Protein AF-A0A3L6E5F3-F1 (afdb_monomer)

Mean predicted aligned error: 8.38 Å

Organism: Zea mays (NCBI:txid457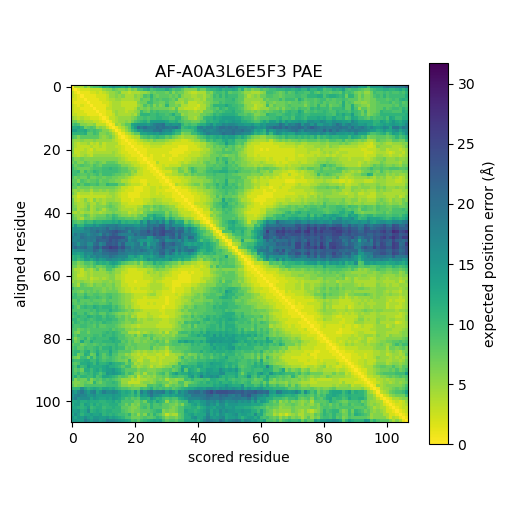7)

InterPro domains:
  IPR007275 YTH domain [PF04146] (2-98)
  IPR007275 YTH domain [PS50882] (1-107)
  IPR007275 YTH domain [cd21134] (2-96)
  IPR045168 YTH domain containing protein [PTHR12357] (2-97)

Solvent-accessible surface area (backbone atoms only — not comparable to full-atom values): 6719 Å² total; per-residue (Å²): 105,72,68,42,54,49,50,52,58,28,65,72,41,94,57,94,51,84,47,77,45,76,44,58,56,88,92,66,63,31,32,49,29,34,27,32,59,76,52,68,65,40,65,86,49,64,60,95,80,54,98,48,101,80,64,69,34,48,56,52,66,46,78,78,44,83,48,83,44,54,33,86,82,44,46,84,46,62,32,76,95,53,86,58,35,33,57,73,73,57,60,92,90,63,86,72,76,70,76,61,57,56,55,68,71,75,107

Secondary structure (DSSP, 8-state):
-HHHHHHHHHHSSSS---EEEEEE-TTSSEEEEEEEE-S--BSS---TTSSSTT---B--EEEEEEEEEEGGGTTT-EEGGGTTEEGGGPPTT----HHHHHHHHH-

Foldseek 3Di:
DVVLVVVVVCVPDPDNDWDKDWADDPPPQWTFFIKTFPFHWDQCDDDPPDPDPPDGTDTDIGTDDGDTGGCVLQQVQFDPVPVRGTPSPDDPPDDDDPDPPVVSVVD

Sequence (107 aa):
MKLDSAYHAAKEKEEHCPIFLFFSVNGSGQFCGVAEMIGPVDFDRSVDYWQQDKWSGQFPVKWHIIKDVPNNLLRHIILENNDNKPVTNSRDTQEVNHAFFLCDFCS

Structure (mmCIF, N/CA/C/O backbone):
data_AF-A0A3L6E5F3-F1
#
_entry.id   AF-A0A3L6E5F3-F1
#
loop_
_atom_site.group_PDB
_atom_site.id
_atom_site.type_symbol
_atom_site.label_atom_id
_atom_site.label_alt_id
_atom_site.label_comp_id
_atom_site.label_asym_id
_atom_site.label_entity_id
_atom_site.label_seq_id
_atom_site.pdbx_PDB_ins_code
_atom_site.Cartn_x
_atom_site.Cartn_y
_atom_site.Cartn_z
_atom_site.occupancy
_atom_site.B_iso_or_equiv
_atom_site.auth_seq_id
_atom_site.auth_comp_id
_atom_site.auth_asym_id
_atom_site.auth_atom_id
_atom_site.pdbx_PDB_model_num
ATOM 1 N N . MET A 1 1 ? 1.318 0.141 16.402 1.00 57.38 1 MET A N 1
ATOM 2 C CA . MET A 1 1 ? 0.329 1.225 16.605 1.00 57.38 1 MET A CA 1
ATOM 3 C C . MET A 1 1 ? 0.450 2.410 15.651 1.00 57.38 1 MET A C 1
ATOM 5 O O . MET A 1 1 ? -0.500 3.162 15.599 1.00 57.38 1 MET A O 1
ATOM 9 N N . LYS A 1 2 ? 1.538 2.611 14.884 1.00 74.81 2 LYS A N 1
ATOM 10 C CA . LYS A 1 2 ? 1.694 3.810 14.030 1.00 74.81 2 LYS A CA 1
ATOM 11 C C . LYS A 1 2 ? 0.486 4.081 13.114 1.00 74.81 2 LYS A C 1
ATOM 13 O O . LYS A 1 2 ? 0.028 5.213 13.027 1.00 74.81 2 LYS A O 1
ATOM 18 N N . LEU A 1 3 ? 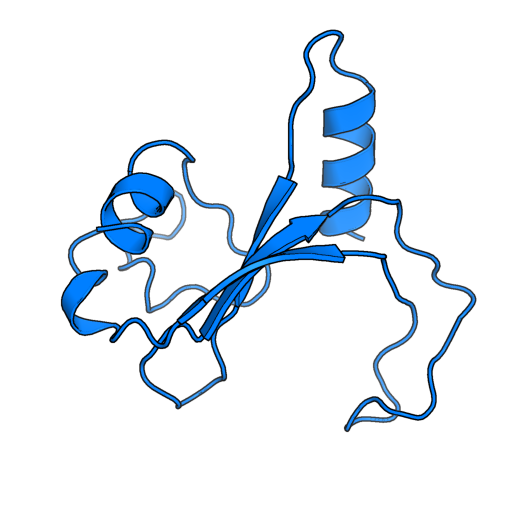-0.056 3.028 12.500 1.00 76.19 3 LEU A N 1
ATOM 19 C CA . LEU A 1 3 ? -1.233 3.122 11.641 1.00 76.19 3 LEU A CA 1
ATOM 20 C C . LEU A 1 3 ? -2.523 3.443 12.418 1.00 76.19 3 LEU A C 1
ATOM 22 O O . LEU A 1 3 ? -3.337 4.237 11.965 1.00 76.19 3 LEU A O 1
ATOM 26 N N . ASP A 1 4 ? -2.670 2.883 13.617 1.00 78.12 4 ASP A N 1
ATOM 27 C CA . ASP A 1 4 ? -3.792 3.177 14.509 1.00 78.12 4 ASP A CA 1
ATOM 28 C C . ASP A 1 4 ? -3.756 4.636 14.996 1.00 78.12 4 ASP A C 1
ATOM 30 O O . ASP A 1 4 ? -4.762 5.339 14.941 1.00 78.12 4 ASP A O 1
ATOM 34 N N . SER A 1 5 ? -2.574 5.138 15.368 1.00 80.31 5 SER A N 1
ATOM 35 C CA . SER A 1 5 ? -2.370 6.546 15.721 1.00 80.31 5 SER A CA 1
ATOM 36 C C . SER A 1 5 ? -2.656 7.478 14.540 1.00 80.31 5 SER A C 1
ATOM 38 O O . SER A 1 5 ? -3.288 8.514 14.726 1.00 80.31 5 SER A O 1
ATOM 40 N N . ALA A 1 6 ? -2.244 7.103 13.323 1.00 79.56 6 ALA A N 1
ATOM 41 C CA . ALA A 1 6 ? -2.558 7.860 12.113 1.00 79.56 6 ALA A CA 1
ATOM 42 C C . ALA A 1 6 ? -4.071 7.901 11.842 1.00 79.56 6 ALA A C 1
ATOM 44 O O . ALA A 1 6 ? -4.598 8.963 11.519 1.00 79.56 6 ALA A O 1
ATOM 45 N N . TYR A 1 7 ? -4.779 6.781 12.029 1.00 79.00 7 TYR A N 1
ATOM 46 C CA . TYR A 1 7 ? -6.234 6.702 11.868 1.00 79.00 7 TYR A CA 1
ATOM 47 C C . TYR A 1 7 ? -6.985 7.585 12.865 1.00 79.00 7 TYR A C 1
ATOM 49 O O . TYR A 1 7 ? -7.885 8.327 12.470 1.00 79.00 7 TYR A O 1
ATOM 57 N N . HIS A 1 8 ? -6.584 7.574 14.137 1.00 79.44 8 HIS A N 1
ATOM 58 C CA . HIS A 1 8 ? -7.176 8.453 15.147 1.00 79.44 8 HIS A CA 1
ATOM 59 C C . HIS A 1 8 ? -6.880 9.932 14.857 1.00 79.44 8 HIS A C 1
ATOM 61 O O . HIS A 1 8 ? -7.803 10.743 14.855 1.00 79.44 8 HIS A O 1
ATOM 67 N N . ALA A 1 9 ? -5.642 10.278 14.488 1.00 80.25 9 ALA A N 1
ATOM 68 C CA . ALA A 1 9 ? -5.283 11.648 14.111 1.00 80.25 9 ALA A CA 1
ATOM 69 C C . ALA A 1 9 ? -6.032 12.142 12.857 1.00 80.25 9 ALA A C 1
ATOM 71 O O . ALA A 1 9 ? -6.356 13.322 12.747 1.00 80.25 9 ALA A O 1
ATOM 72 N N . ALA A 1 10 ? -6.320 11.252 11.905 1.00 77.06 10 ALA A N 1
ATOM 73 C CA . ALA A 1 10 ? -7.129 11.561 10.730 1.00 77.06 10 ALA A CA 1
ATOM 74 C C . ALA A 1 10 ? -8.616 11.756 11.073 1.00 77.06 10 ALA A C 1
ATOM 76 O O . ALA A 1 10 ? -9.275 12.594 10.465 1.00 77.06 10 ALA A O 1
ATOM 77 N N . LYS A 1 11 ? -9.132 11.006 12.054 1.00 75.44 11 LYS A N 1
ATOM 78 C CA . LYS A 1 11 ? -10.505 11.117 12.574 1.00 75.44 11 LYS A CA 1
ATOM 79 C C . LYS A 1 11 ? -10.749 12.388 13.389 1.00 75.44 11 LYS A C 1
ATOM 81 O O . LYS A 1 11 ? -11.882 12.856 13.412 1.00 75.44 11 LYS A O 1
ATOM 86 N N . GLU A 1 12 ? -9.727 12.907 14.066 1.00 75.38 12 GLU A N 1
ATOM 87 C CA . GLU A 1 12 ? -9.810 14.140 14.866 1.00 75.38 12 GLU A CA 1
ATOM 88 C C . GLU A 1 12 ? -9.819 15.420 14.018 1.00 75.38 12 GLU A C 1
ATOM 90 O O . GLU A 1 12 ? -10.193 16.483 14.510 1.00 75.38 12 GLU A O 1
ATOM 95 N N . LYS A 1 13 ? -9.435 15.340 12.739 1.00 74.06 13 LYS A N 1
ATOM 96 C CA . LYS A 1 13 ? -9.543 16.469 11.811 1.00 74.06 13 LYS A CA 1
ATOM 97 C C . LYS A 1 13 ? -10.999 16.637 11.368 1.00 74.06 13 LYS A C 1
ATOM 99 O O . LYS A 1 13 ? -11.660 15.666 11.016 1.00 74.06 13 LYS A O 1
ATOM 104 N N . GLU A 1 14 ? -11.487 17.880 11.355 1.00 59.25 14 GLU A N 1
ATOM 105 C CA . GLU A 1 14 ? -12.843 18.211 10.875 1.00 59.25 14 GLU A CA 1
ATOM 106 C C . GLU A 1 14 ? -13.038 17.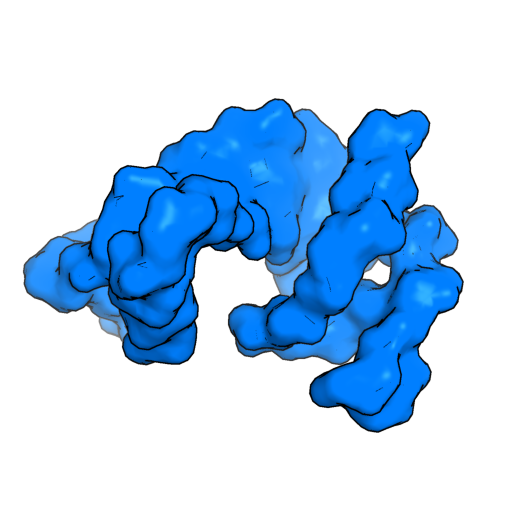862 9.387 1.00 59.25 14 GLU A C 1
ATOM 108 O O . GLU A 1 14 ? -14.153 17.577 8.949 1.00 59.25 14 GLU A O 1
ATOM 113 N N . GLU A 1 15 ? -11.949 17.832 8.614 1.00 70.50 15 GLU A N 1
ATOM 114 C CA . GLU A 1 15 ? -11.938 17.377 7.227 1.00 70.50 15 GLU A CA 1
ATOM 115 C C . GLU A 1 15 ? -11.691 15.869 7.128 1.00 70.50 15 GLU A C 1
ATOM 117 O O . GLU A 1 15 ? -10.792 15.313 7.763 1.00 70.50 15 GLU A O 1
ATOM 122 N N . HIS A 1 16 ? -12.462 15.206 6.263 1.00 70.94 16 HIS A N 1
ATOM 123 C CA . HIS A 1 16 ? -12.276 13.796 5.944 1.00 70.94 16 HIS A CA 1
ATOM 124 C C . HIS A 1 16 ? -10.871 13.559 5.366 1.00 70.94 16 HIS A C 1
ATOM 126 O O . HIS A 1 16 ? -10.585 13.918 4.226 1.00 70.94 16 HIS A O 1
ATOM 132 N N . CYS A 1 17 ? -10.001 12.949 6.171 1.00 77.44 17 CYS A N 1
ATOM 133 C CA . CYS A 1 17 ? -8.608 12.673 5.837 1.00 77.44 17 CYS A CA 1
ATOM 134 C C . CYS A 1 17 ? -8.426 11.162 5.571 1.00 77.44 17 CYS A C 1
ATOM 136 O O . CYS A 1 17 ? -8.111 10.418 6.502 1.00 77.44 17 CYS A O 1
ATOM 138 N N . PRO A 1 18 ? -8.653 10.664 4.339 1.00 82.38 18 PRO A N 1
ATOM 139 C CA . PRO A 1 18 ? -8.551 9.236 4.043 1.00 82.38 18 PRO A CA 1
ATOM 140 C C . PRO A 1 18 ? -7.099 8.749 4.128 1.00 82.38 18 PRO A C 1
ATOM 142 O O . PRO A 1 18 ? -6.172 9.424 3.675 1.00 82.38 18 PRO A O 1
ATOM 145 N N . ILE A 1 19 ? -6.901 7.548 4.676 1.00 85.12 19 ILE A N 1
ATOM 146 C CA . ILE A 1 19 ? -5.586 6.904 4.772 1.00 85.12 19 ILE A CA 1
ATOM 147 C C . ILE A 1 19 ? -5.475 5.856 3.676 1.00 85.12 19 ILE A C 1
ATOM 149 O O . ILE A 1 19 ? -6.158 4.833 3.718 1.00 85.12 19 ILE A O 1
ATOM 153 N N . PHE A 1 20 ? -4.577 6.098 2.724 1.00 88.44 20 PHE A N 1
ATOM 154 C CA . PHE A 1 20 ? -4.260 5.149 1.664 1.00 88.44 20 PHE A CA 1
ATOM 155 C C . PHE A 1 20 ? -3.020 4.326 2.010 1.00 88.44 20 PHE A C 1
ATOM 157 O O . PHE A 1 20 ? -2.027 4.832 2.529 1.00 88.44 20 PHE A O 1
ATOM 164 N N . LEU A 1 21 ? -3.091 3.043 1.685 1.00 88.81 21 LEU A N 1
ATOM 165 C CA . LEU A 1 21 ? -2.069 2.033 1.889 1.00 88.81 21 LEU A CA 1
ATOM 166 C C . LEU A 1 21 ? -1.676 1.469 0.534 1.00 88.81 21 LEU A C 1
ATOM 168 O O . LEU A 1 21 ? -2.517 0.938 -0.191 1.00 88.81 21 LEU A O 1
ATOM 172 N N . PHE A 1 22 ? -0.392 1.562 0.212 1.00 88.69 22 PHE A N 1
ATOM 173 C CA . PHE A 1 22 ? 0.167 1.024 -1.019 1.00 88.69 22 PHE A CA 1
ATOM 174 C C . PHE A 1 22 ? 0.876 -0.284 -0.710 1.00 88.69 22 PHE A C 1
ATOM 176 O O . PHE A 1 22 ? 1.823 -0.318 0.077 1.00 88.69 22 PHE A O 1
ATOM 183 N N . PHE A 1 23 ? 0.403 -1.366 -1.317 1.00 88.94 23 PHE A N 1
ATOM 184 C CA . PHE A 1 23 ? 0.902 -2.703 -1.037 1.00 88.94 23 PHE A CA 1
ATOM 185 C C . PHE A 1 23 ? 1.997 -3.077 -2.033 1.00 88.94 23 PHE A C 1
ATOM 187 O O . PHE A 1 23 ? 1.841 -2.928 -3.245 1.00 88.94 23 PHE A O 1
ATOM 194 N N . SER A 1 24 ? 3.106 -3.596 -1.514 1.00 87.50 24 SER A N 1
ATOM 195 C CA . SER A 1 24 ? 4.178 -4.210 -2.294 1.00 87.50 24 SER A CA 1
ATOM 196 C C . SER A 1 24 ? 4.659 -5.459 -1.568 1.00 87.50 24 SER A C 1
ATOM 198 O O . SER A 1 24 ? 4.812 -5.463 -0.346 1.00 87.50 24 SER A O 1
ATOM 200 N N . VAL A 1 25 ? 4.879 -6.538 -2.319 1.00 85.81 25 VAL A N 1
ATOM 201 C CA . VAL A 1 25 ? 5.431 -7.780 -1.770 1.00 85.81 25 VAL A CA 1
ATOM 202 C C . VAL A 1 25 ? 6.952 -7.689 -1.799 1.00 85.81 25 VAL A C 1
ATOM 204 O O . VAL A 1 25 ? 7.544 -7.396 -2.841 1.00 85.81 25 VAL A O 1
ATOM 207 N N . ASN A 1 26 ? 7.600 -7.970 -0.669 1.00 80.81 26 ASN A N 1
ATOM 208 C CA . ASN A 1 26 ? 9.057 -7.940 -0.560 1.00 80.81 26 ASN A CA 1
ATOM 209 C C . ASN A 1 26 ? 9.722 -8.800 -1.645 1.00 80.81 26 ASN A C 1
ATOM 211 O O . ASN A 1 26 ? 9.408 -9.977 -1.799 1.00 80.81 26 ASN A O 1
ATOM 215 N N . GLY A 1 27 ? 10.650 -8.203 -2.395 1.00 82.00 27 GLY A N 1
ATOM 216 C CA . GLY A 1 27 ? 11.373 -8.880 -3.477 1.00 82.00 27 GLY A CA 1
ATOM 217 C C . GLY A 1 27 ? 10.597 -9.043 -4.790 1.00 82.00 27 GLY A C 1
ATOM 218 O O . GLY A 1 27 ? 11.181 -9.525 -5.754 1.00 82.00 27 GLY A O 1
ATOM 219 N N . SER A 1 28 ? 9.333 -8.611 -4.872 1.00 85.19 28 SER A N 1
ATOM 220 C CA . SER A 1 28 ? 8.548 -8.682 -6.119 1.00 85.19 28 SER A CA 1
ATOM 221 C C . SER A 1 28 ? 8.990 -7.674 -7.182 1.00 85.19 28 SER A C 1
ATOM 223 O O . SER A 1 28 ? 8.776 -7.894 -8.368 1.00 85.19 28 SER A O 1
ATOM 225 N N . GLY A 1 29 ? 9.599 -6.556 -6.771 1.00 87.50 29 GLY A N 1
ATOM 226 C CA . GLY A 1 29 ? 9.972 -5.474 -7.684 1.00 87.50 29 GLY A CA 1
ATOM 227 C C . GLY A 1 29 ? 8.782 -4.678 -8.235 1.00 87.50 29 GLY A C 1
ATOM 228 O O . GLY A 1 29 ? 8.960 -3.922 -9.192 1.00 8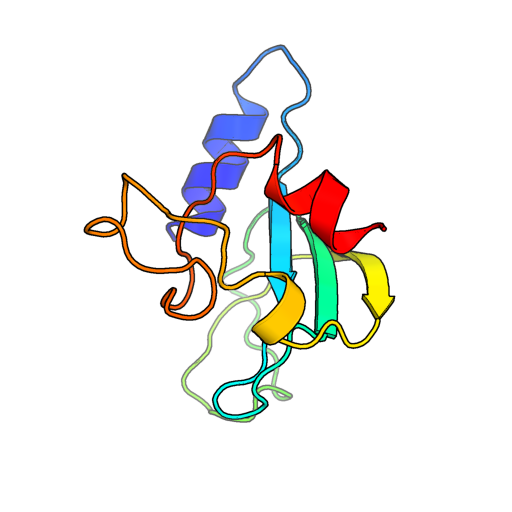7.50 29 GLY A O 1
ATOM 229 N N . GLN A 1 30 ? 7.593 -4.826 -7.645 1.00 88.19 30 GLN A N 1
ATOM 230 C CA . GLN A 1 30 ? 6.377 -4.124 -8.047 1.00 88.19 30 GLN A CA 1
ATOM 231 C C . GLN A 1 30 ? 5.472 -3.823 -6.847 1.00 88.19 30 GLN A C 1
ATOM 233 O O . GLN A 1 30 ? 5.579 -4.429 -5.777 1.00 88.19 30 GLN A O 1
ATOM 238 N N . PHE A 1 31 ? 4.547 -2.893 -7.033 1.00 89.94 31 PHE A N 1
ATOM 239 C CA . PHE A 1 31 ? 3.399 -2.706 -6.153 1.00 89.94 31 PHE A CA 1
ATOM 240 C C . PHE A 1 31 ? 2.211 -3.505 -6.692 1.00 89.94 31 PHE A C 1
ATOM 242 O O . PHE A 1 31 ? 2.067 -3.627 -7.904 1.00 89.94 31 PHE A O 1
ATOM 249 N N . CYS A 1 32 ? 1.364 -4.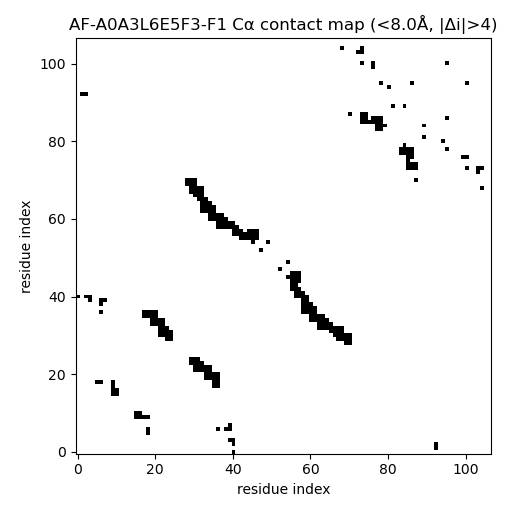036 -5.813 1.00 91.19 32 CYS A N 1
ATOM 250 C CA . CYS A 1 32 ? 0.214 -4.868 -6.191 1.00 91.19 32 CYS A CA 1
ATOM 251 C C . CYS A 1 32 ? -1.141 -4.152 -6.071 1.00 91.19 32 CYS A C 1
ATOM 253 O O . CYS A 1 32 ? -2.154 -4.647 -6.572 1.00 91.19 32 CYS A O 1
ATOM 255 N N . GLY A 1 33 ? -1.191 -2.985 -5.425 1.00 90.31 33 GLY A N 1
ATOM 256 C CA . GLY A 1 33 ? -2.420 -2.203 -5.357 1.00 90.31 33 GLY A CA 1
ATOM 257 C C . GLY A 1 33 ? -2.427 -1.120 -4.290 1.00 90.31 33 GLY A C 1
ATOM 258 O O . GLY A 1 33 ? -1.469 -0.951 -3.531 1.00 90.31 33 GLY A O 1
ATOM 259 N N . VAL A 1 34 ? -3.557 -0.416 -4.229 1.00 90.44 34 VAL A N 1
ATOM 260 C CA . VAL A 1 34 ? -3.867 0.568 -3.189 1.00 90.44 34 VAL A CA 1
ATOM 261 C C . VAL A 1 34 ? -5.187 0.220 -2.508 1.00 90.44 34 VAL A C 1
ATOM 263 O O . VAL A 1 34 ? -6.188 -0.103 -3.161 1.00 90.44 34 VAL A O 1
ATOM 266 N N . ALA A 1 35 ? -5.193 0.311 -1.183 1.00 91.12 35 ALA A N 1
ATOM 267 C CA . ALA A 1 35 ? -6.392 0.197 -0.368 1.00 91.12 35 ALA A CA 1
ATOM 268 C C . ALA A 1 35 ? -6.502 1.379 0.594 1.00 91.12 35 ALA A C 1
ATOM 270 O O . ALA A 1 35 ? -5.513 2.012 0.940 1.00 91.12 35 ALA A O 1
ATOM 271 N N . GLU A 1 36 ? -7.711 1.673 1.038 1.00 89.62 36 GLU A N 1
ATOM 272 C CA . GLU A 1 36 ? -7.994 2.674 2.059 1.00 89.62 36 GLU A CA 1
ATOM 273 C C . GLU A 1 36 ? -8.271 1.981 3.390 1.00 89.62 36 GLU A C 1
ATOM 275 O O . GLU A 1 36 ? -9.005 0.991 3.431 1.00 89.62 36 GLU A O 1
ATOM 280 N N . MET A 1 37 ? -7.708 2.495 4.480 1.00 88.88 37 MET A N 1
ATOM 281 C CA . MET A 1 37 ? -8.055 2.051 5.828 1.00 88.88 37 MET A CA 1
ATOM 282 C C . MET A 1 37 ? -9.404 2.651 6.235 1.00 88.88 37 MET A C 1
ATOM 284 O O . MET A 1 37 ? -9.539 3.866 6.349 1.00 88.88 37 MET A O 1
ATOM 288 N N . ILE A 1 38 ? -10.396 1.791 6.480 1.00 88.00 38 ILE A N 1
ATOM 289 C CA . ILE A 1 38 ? -11.791 2.199 6.740 1.00 88.00 38 ILE A CA 1
ATOM 290 C C . ILE A 1 38 ? -12.228 1.993 8.199 1.00 88.00 38 ILE A C 1
ATOM 292 O O . ILE A 1 38 ? -13.402 2.156 8.528 1.00 88.00 38 ILE A O 1
ATOM 296 N N . GLY A 1 39 ? -11.308 1.614 9.085 1.00 84.88 39 GLY A N 1
ATOM 297 C CA . GLY A 1 39 ? -11.596 1.359 10.494 1.00 84.88 39 GLY A CA 1
ATOM 298 C C . GLY A 1 39 ? -10.328 1.252 11.342 1.00 84.88 39 GLY A C 1
ATOM 299 O O . GLY A 1 39 ? -9.247 1.098 10.777 1.00 84.88 39 GLY A O 1
ATOM 300 N N . PRO A 1 40 ? -10.460 1.338 12.679 1.00 83.75 40 PRO A N 1
ATOM 301 C CA . PRO A 1 40 ? -9.335 1.274 13.613 1.00 83.75 40 PRO A CA 1
ATOM 302 C C . PRO A 1 40 ? -8.693 -0.119 13.649 1.00 83.75 40 PRO A C 1
ATOM 304 O O . PRO A 1 40 ? -9.258 -1.091 13.132 1.00 83.75 40 PRO A O 1
ATOM 307 N N . VAL A 1 41 ? -7.519 -0.219 14.278 1.00 81.25 41 VAL A N 1
ATOM 308 C CA . VAL A 1 41 ? -6.856 -1.511 14.486 1.00 81.25 41 VAL A CA 1
ATOM 309 C C . VAL A 1 41 ? -7.487 -2.228 15.675 1.00 81.25 41 VAL A C 1
ATOM 311 O O . VAL A 1 41 ? -7.485 -1.733 16.797 1.00 81.25 41 VAL A O 1
ATOM 314 N N . ASP A 1 42 ? -8.008 -3.421 15.423 1.00 79.94 42 ASP A N 1
ATOM 315 C CA . ASP A 1 42 ? -8.469 -4.351 16.444 1.00 79.94 42 ASP A CA 1
ATOM 316 C C . ASP A 1 42 ? -7.299 -5.260 16.825 1.00 79.94 42 ASP A C 1
ATOM 318 O O . ASP A 1 42 ? -6.911 -6.126 16.042 1.00 79.94 42 ASP A O 1
ATOM 322 N N . PHE A 1 43 ? -6.705 -5.031 17.998 1.00 71.88 43 PHE A N 1
ATOM 323 C CA . PHE A 1 43 ? -5.550 -5.787 18.494 1.00 71.88 43 PHE A CA 1
ATOM 324 C C . PHE A 1 43 ? -5.928 -7.118 19.163 1.00 71.88 43 PHE A C 1
ATOM 326 O O . PHE A 1 43 ? -5.057 -7.976 19.311 1.00 71.88 43 PHE A O 1
ATOM 333 N N . ASP A 1 44 ? -7.200 -7.305 19.531 1.00 66.62 44 ASP A N 1
ATOM 334 C CA . ASP A 1 44 ? -7.690 -8.494 20.244 1.00 66.62 44 ASP A CA 1
ATOM 335 C C . ASP A 1 44 ? -8.046 -9.645 19.291 1.00 66.62 44 ASP A C 1
ATOM 337 O O . ASP A 1 44 ? -8.161 -10.802 19.700 1.00 66.62 44 ASP A O 1
ATOM 341 N N . ARG A 1 45 ? -8.178 -9.361 17.991 1.00 62.94 45 ARG A N 1
ATOM 342 C CA . ARG A 1 45 ? -8.361 -10.374 16.944 1.00 62.94 45 ARG A CA 1
ATOM 343 C C . ARG A 1 45 ? -7.022 -10.789 16.330 1.00 62.94 45 ARG A C 1
ATOM 345 O O . ARG A 1 45 ? -6.552 -10.192 15.362 1.00 62.94 45 ARG A O 1
ATOM 352 N N . SER A 1 46 ? -6.426 -11.864 16.849 1.00 55.41 46 SER A N 1
ATOM 353 C CA . SER A 1 46 ? -5.447 -12.659 16.095 1.00 55.41 46 SER A CA 1
ATOM 354 C C . SER A 1 46 ? -6.190 -13.481 15.042 1.00 55.41 46 SER A C 1
ATOM 356 O O . SER A 1 46 ? -7.112 -14.221 15.378 1.00 55.41 46 SER A O 1
ATOM 358 N N . VAL A 1 47 ? -5.832 -13.341 13.768 1.00 56.31 47 VAL A N 1
ATOM 359 C CA . VAL A 1 47 ? -6.382 -14.196 12.706 1.00 56.31 47 VAL A CA 1
ATOM 360 C C . VAL A 1 47 ? -5.376 -15.298 12.379 1.00 56.31 47 VAL A C 1
ATOM 362 O O . VAL A 1 47 ? -4.220 -15.015 12.077 1.00 56.31 47 VAL A O 1
ATOM 365 N N . ASP A 1 48 ? -5.830 -16.552 12.397 1.00 53.84 48 ASP A N 1
ATOM 366 C CA . ASP A 1 48 ? -5.005 -17.758 12.182 1.00 53.84 48 ASP A CA 1
ATOM 367 C C . ASP A 1 48 ? -4.496 -17.925 10.728 1.00 53.84 48 ASP A C 1
ATOM 369 O O . ASP A 1 48 ? -3.899 -18.939 10.378 1.00 53.84 48 ASP A O 1
ATOM 373 N N . TYR A 1 49 ? -4.749 -16.946 9.850 1.00 54.25 49 TYR A N 1
ATOM 374 C CA . TYR A 1 49 ? -4.375 -16.974 8.428 1.00 54.25 49 TYR A CA 1
ATOM 375 C C . TYR A 1 49 ? -3.066 -16.235 8.113 1.00 54.25 49 TYR A C 1
ATOM 377 O O . TYR A 1 49 ? -2.615 -16.251 6.963 1.00 54.25 49 TYR A O 1
ATOM 385 N N . TRP A 1 50 ? -2.452 -15.555 9.086 1.00 57.81 50 TRP A N 1
ATOM 386 C CA . TRP A 1 50 ? -1.159 -14.907 8.864 1.00 57.81 50 TRP A CA 1
ATOM 387 C C . TRP A 1 50 ? -0.064 -15.963 8.669 1.00 57.81 50 TRP A C 1
ATOM 389 O O . TRP A 1 50 ? 0.043 -16.908 9.439 1.00 57.81 50 TRP A O 1
ATOM 399 N N . GLN A 1 51 ? 0.811 -15.781 7.672 1.00 53.72 51 GLN A N 1
ATOM 400 C CA . GLN A 1 51 ? 1.933 -16.704 7.411 1.00 53.72 51 GLN A CA 1
ATOM 401 C C . GLN A 1 51 ? 2.949 -16.815 8.568 1.00 53.72 51 GLN A C 1
ATOM 403 O O . GLN A 1 51 ? 3.849 -17.651 8.523 1.00 53.72 51 GLN A O 1
ATOM 408 N N . GLN A 1 52 ? 2.848 -15.957 9.583 1.00 53.81 52 GLN A N 1
ATOM 409 C CA . GLN A 1 52 ? 3.692 -15.980 10.770 1.00 53.81 52 GLN A CA 1
ATOM 410 C C . GLN A 1 52 ? 2.824 -15.798 12.015 1.00 53.81 52 GLN A C 1
ATOM 412 O O . GLN A 1 52 ? 2.139 -14.785 12.136 1.00 53.81 52 GLN A O 1
ATOM 417 N N . ASP A 1 53 ? 2.979 -16.688 12.997 1.00 56.88 53 ASP A N 1
ATOM 418 C CA . ASP A 1 53 ? 2.325 -16.653 14.322 1.00 56.88 53 ASP A CA 1
ATOM 419 C C . ASP A 1 53 ? 2.688 -15.423 15.192 1.00 56.88 53 ASP A C 1
ATOM 421 O O . ASP A 1 53 ? 2.442 -15.392 16.395 1.00 56.88 53 ASP A O 1
ATOM 425 N N . LYS A 1 54 ? 3.339 -14.404 14.616 1.00 58.81 54 LYS A N 1
ATOM 426 C CA . LYS A 1 54 ? 3.826 -13.201 15.310 1.00 58.81 54 LYS A CA 1
ATOM 427 C C . LYS A 1 54 ? 2.991 -11.947 15.047 1.00 58.81 54 LYS A C 1
ATOM 429 O O . LYS A 1 54 ? 3.264 -10.922 15.669 1.00 58.81 54 LYS A O 1
ATOM 434 N N . TRP A 1 55 ? 2.022 -11.995 14.135 1.00 60.81 55 TRP A N 1
ATOM 435 C CA . TRP A 1 55 ? 1.212 -10.829 13.775 1.00 60.81 55 TRP A CA 1
ATOM 436 C C . TRP A 1 55 ? -0.121 -10.882 14.522 1.00 60.81 55 TRP A C 1
ATOM 438 O O . TRP A 1 55 ? -0.975 -11.715 14.227 1.00 60.81 55 TRP A O 1
ATOM 448 N N . SER A 1 56 ? -0.289 -10.003 15.511 1.00 64.19 56 SER A N 1
ATOM 449 C CA . SER A 1 56 ? -1.555 -9.806 16.215 1.00 64.19 56 SER A CA 1
ATOM 450 C C . SER A 1 56 ? -2.271 -8.556 15.709 1.00 64.19 56 SER A C 1
ATOM 452 O O . SER A 1 56 ? -1.661 -7.515 15.452 1.00 64.19 56 SER A O 1
ATOM 454 N N . GLY A 1 57 ? -3.588 -8.680 15.588 1.00 72.81 57 GLY A N 1
ATOM 455 C CA . GLY A 1 57 ? -4.490 -7.615 15.196 1.00 72.81 57 GLY A CA 1
ATOM 456 C C . GLY A 1 57 ? -4.817 -7.552 13.705 1.00 72.81 57 GLY A C 1
ATOM 457 O O . GLY A 1 57 ? -4.134 -8.118 12.849 1.00 72.81 57 GLY A O 1
ATOM 458 N N . GLN A 1 58 ? -5.907 -6.854 13.400 1.00 81.69 58 GLN A N 1
ATOM 459 C CA . GLN A 1 58 ? -6.394 -6.609 12.045 1.00 81.69 58 GLN A CA 1
ATOM 460 C C . GLN A 1 58 ? -7.083 -5.249 11.958 1.00 81.69 58 GLN A C 1
ATOM 462 O O . GLN A 1 58 ? -7.568 -4.714 12.951 1.00 81.69 58 GLN A O 1
ATOM 467 N N . PHE A 1 59 ? -7.177 -4.700 10.755 1.00 86.50 59 PHE A N 1
ATOM 468 C CA . PHE A 1 59 ? -7.974 -3.511 10.478 1.00 86.50 59 PHE A CA 1
ATOM 469 C C . PHE A 1 59 ? -8.672 -3.679 9.128 1.00 86.50 59 PHE A C 1
ATOM 471 O O . PHE A 1 59 ? -8.109 -4.293 8.215 1.00 86.50 59 PHE A O 1
ATOM 478 N N .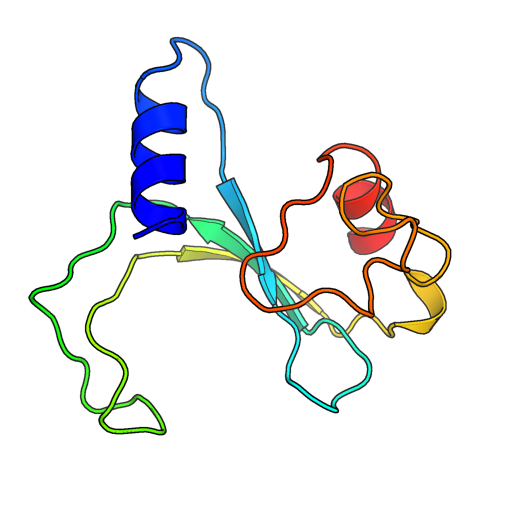 PRO A 1 60 ? -9.906 -3.174 8.979 1.00 87.81 60 PRO A N 1
ATOM 479 C CA . PRO A 1 60 ? -10.625 -3.288 7.726 1.00 87.81 60 PRO A CA 1
ATOM 480 C C . PRO A 1 60 ? -10.041 -2.323 6.686 1.00 87.81 60 PRO A C 1
ATOM 482 O O . PRO A 1 60 ? -9.781 -1.149 6.967 1.00 87.81 60 PRO A O 1
ATOM 485 N N . VAL A 1 61 ? -9.883 -2.824 5.461 1.00 91.19 61 VAL A N 1
ATOM 486 C CA . VAL A 1 61 ? -9.446 -2.039 4.303 1.00 91.19 61 VAL A CA 1
ATOM 487 C C . VAL A 1 61 ? -10.439 -2.157 3.154 1.00 91.19 61 VAL A C 1
ATOM 489 O O . VAL A 1 61 ? -11.079 -3.194 2.973 1.00 91.19 61 VAL A O 1
ATOM 492 N N . LYS A 1 62 ? -10.539 -1.104 2.344 1.00 90.94 62 LYS A N 1
ATOM 493 C CA . LYS A 1 62 ? -11.268 -1.095 1.076 1.00 90.94 62 LYS A CA 1
ATOM 494 C C . LYS A 1 62 ? -10.276 -0.970 -0.071 1.00 90.94 62 LYS A C 1
ATOM 496 O O . LYS A 1 62 ? -9.633 0.063 -0.222 1.00 90.94 62 LYS A O 1
ATOM 501 N N . TRP A 1 63 ? -10.157 -2.012 -0.887 1.00 90.69 63 TRP A N 1
ATOM 502 C CA . TRP A 1 63 ? -9.338 -1.958 -2.096 1.00 90.69 63 TRP A CA 1
ATOM 503 C C . TRP A 1 63 ? -9.938 -0.978 -3.103 1.00 90.69 63 TRP A C 1
ATOM 505 O O . TRP A 1 63 ? -11.132 -1.040 -3.399 1.00 90.69 63 TRP A O 1
ATOM 515 N N . HIS A 1 64 ? -9.097 -0.090 -3.629 1.00 87.00 64 HIS A N 1
ATOM 516 C CA . HIS A 1 64 ? -9.463 0.835 -4.704 1.00 87.00 64 HIS A CA 1
ATOM 517 C C . HIS A 1 64 ? -8.893 0.372 -6.041 1.00 87.00 64 HIS A C 1
ATOM 519 O O . HIS A 1 64 ? -9.586 0.427 -7.053 1.00 87.00 64 HIS A O 1
ATOM 525 N N . ILE A 1 65 ? -7.651 -0.125 -6.045 1.00 88.12 65 ILE A N 1
ATOM 526 C CA . ILE A 1 65 ? -6.973 -0.618 -7.249 1.00 88.12 65 ILE A CA 1
ATOM 527 C C . ILE A 1 65 ? -6.216 -1.891 -6.901 1.00 88.12 65 ILE A C 1
ATOM 529 O O . ILE A 1 65 ? -5.472 -1.928 -5.922 1.00 88.12 65 ILE A O 1
ATOM 533 N N . ILE A 1 66 ? -6.378 -2.906 -7.745 1.00 89.75 66 ILE A N 1
ATOM 534 C CA . ILE A 1 66 ? -5.609 -4.150 -7.711 1.00 89.75 66 ILE A CA 1
ATOM 535 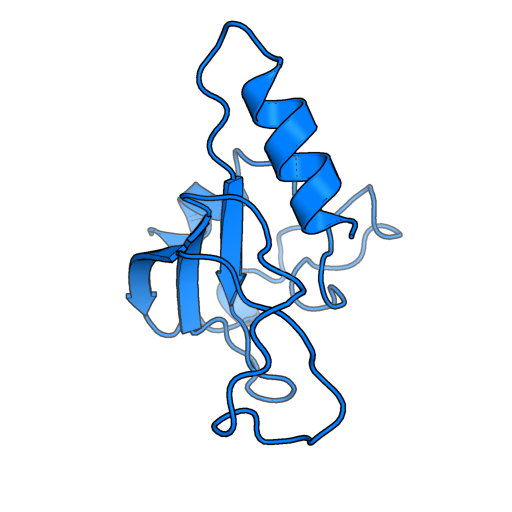C C . ILE A 1 66 ? -4.950 -4.268 -9.084 1.00 89.75 66 ILE A C 1
ATOM 537 O O . ILE A 1 66 ? -5.603 -4.620 -10.067 1.00 89.75 66 ILE A O 1
ATOM 541 N N . LYS A 1 67 ? -3.683 -3.860 -9.165 1.00 87.00 67 LYS A N 1
ATOM 542 C CA . LYS A 1 67 ? -2.899 -3.784 -10.404 1.00 87.00 67 LYS A CA 1
ATOM 543 C C . LYS A 1 67 ? -1.430 -3.932 -10.046 1.00 87.00 67 LYS A C 1
ATOM 545 O O . LYS A 1 67 ? -0.951 -3.273 -9.124 1.00 87.00 67 LYS A O 1
ATOM 550 N N . ASP A 1 68 ? -0.724 -4.739 -10.825 1.00 87.62 68 ASP A N 1
ATOM 551 C CA . ASP A 1 68 ? 0.726 -4.819 -10.745 1.00 87.62 68 ASP A CA 1
ATOM 552 C C . ASP A 1 68 ? 1.349 -3.583 -11.406 1.00 87.62 68 ASP A C 1
ATOM 554 O O . ASP A 1 68 ? 1.204 -3.359 -12.611 1.00 87.62 68 ASP A O 1
ATOM 558 N N . VAL A 1 69 ? 2.030 -2.765 -10.604 1.00 87.00 69 VAL A N 1
ATOM 559 C CA . VAL A 1 69 ? 2.743 -1.560 -11.043 1.00 87.00 69 VAL A CA 1
ATOM 560 C C . VAL A 1 69 ? 4.242 -1.769 -10.814 1.00 87.00 69 VAL A C 1
ATOM 562 O O . VAL A 1 69 ? 4.701 -1.743 -9.668 1.00 87.00 69 VAL A O 1
ATOM 565 N N . PRO A 1 70 ? 5.029 -1.996 -11.880 1.00 88.81 70 PRO A N 1
ATOM 566 C CA . PRO A 1 70 ? 6.469 -2.199 -11.778 1.00 88.81 70 PRO A CA 1
ATOM 567 C C . PRO A 1 70 ? 7.208 -1.018 -11.131 1.00 88.81 70 PRO A C 1
ATOM 569 O O . PRO A 1 70 ? 6.950 0.147 -11.435 1.00 88.81 70 PRO A O 1
ATOM 572 N N . ASN A 1 71 ? 8.209 -1.307 -10.293 1.00 87.56 71 ASN A N 1
ATOM 573 C CA . ASN A 1 71 ? 8.977 -0.281 -9.574 1.00 87.56 71 ASN A CA 1
ATOM 574 C C . ASN A 1 71 ? 9.724 0.690 -10.500 1.00 87.56 71 ASN A C 1
ATOM 576 O O . ASN A 1 71 ? 10.002 1.824 -10.115 1.00 87.56 71 ASN A O 1
ATOM 580 N N . ASN A 1 72 ? 10.063 0.278 -11.723 1.00 86.62 72 ASN A N 1
ATOM 581 C CA . ASN A 1 72 ? 10.725 1.159 -12.687 1.00 86.62 72 ASN A CA 1
ATOM 582 C C . ASN A 1 72 ? 9.864 2.372 -13.086 1.00 86.62 72 ASN A C 1
ATOM 584 O O . ASN A 1 72 ? 10.442 3.378 -13.486 1.00 86.62 72 ASN A O 1
ATOM 588 N N . LEU A 1 73 ? 8.537 2.288 -12.940 1.00 84.75 73 LEU A N 1
ATOM 589 C CA . LEU A 1 73 ? 7.604 3.384 -13.194 1.00 84.75 73 LEU A CA 1
ATOM 590 C C . LEU A 1 73 ? 7.506 4.359 -12.025 1.00 84.75 73 LEU A C 1
ATOM 592 O O . LEU A 1 73 ? 7.014 5.453 -12.222 1.00 84.75 73 LEU A O 1
ATOM 596 N N . LEU A 1 74 ? 7.944 3.966 -10.825 1.00 84.38 74 LEU A N 1
ATOM 597 C CA . LEU A 1 74 ? 7.775 4.748 -9.593 1.00 84.38 74 LEU A CA 1
ATOM 598 C C . LEU A 1 74 ? 9.113 5.166 -8.965 1.00 84.38 74 LEU A C 1
ATOM 600 O O . LEU A 1 74 ? 9.152 6.022 -8.087 1.00 84.38 74 LEU A O 1
ATOM 604 N N . ARG A 1 75 ? 10.239 4.595 -9.412 1.00 85.38 75 ARG A N 1
ATOM 605 C CA . ARG A 1 75 ? 11.592 4.874 -8.889 1.00 85.38 75 ARG A CA 1
ATOM 606 C C . ARG A 1 75 ? 12.034 6.335 -9.011 1.00 85.38 75 ARG A C 1
ATOM 608 O O . ARG A 1 75 ? 13.021 6.704 -8.380 1.00 85.38 75 ARG A O 1
ATOM 615 N N . HIS A 1 76 ? 11.393 7.134 -9.867 1.00 84.50 76 HIS A N 1
ATOM 616 C CA . HIS A 1 76 ? 11.689 8.565 -10.018 1.00 84.50 76 HIS A CA 1
ATOM 617 C C . HIS A 1 76 ? 11.094 9.402 -8.884 1.00 84.50 76 HIS A C 1
ATOM 619 O O . HIS A 1 76 ? 11.516 10.539 -8.695 1.00 84.50 76 HIS A O 1
ATOM 625 N N . ILE A 1 77 ? 10.148 8.849 -8.124 1.00 84.56 77 ILE A N 1
ATOM 626 C CA . ILE A 1 77 ? 9.522 9.519 -6.989 1.00 84.56 77 ILE A CA 1
ATOM 627 C C . ILE A 1 77 ? 10.468 9.408 -5.795 1.00 84.56 77 ILE A C 1
ATOM 629 O O . ILE A 1 77 ? 10.688 8.325 -5.241 1.00 84.56 77 ILE A O 1
ATOM 633 N N . ILE A 1 78 ? 11.047 10.545 -5.417 1.00 85.31 78 ILE A N 1
ATOM 634 C CA . ILE A 1 78 ? 12.014 10.662 -4.329 1.00 85.31 78 ILE A CA 1
ATOM 635 C C . ILE A 1 78 ? 11.310 11.111 -3.050 1.00 85.31 78 ILE A C 1
ATOM 637 O O . ILE A 1 78 ? 10.524 12.057 -3.057 1.00 85.31 78 ILE A O 1
ATOM 641 N N . LEU A 1 79 ? 11.605 10.426 -1.947 1.00 84.12 79 LEU A N 1
ATOM 642 C CA . LEU A 1 79 ? 11.052 10.727 -0.633 1.00 84.12 79 LEU A CA 1
ATOM 643 C C . LEU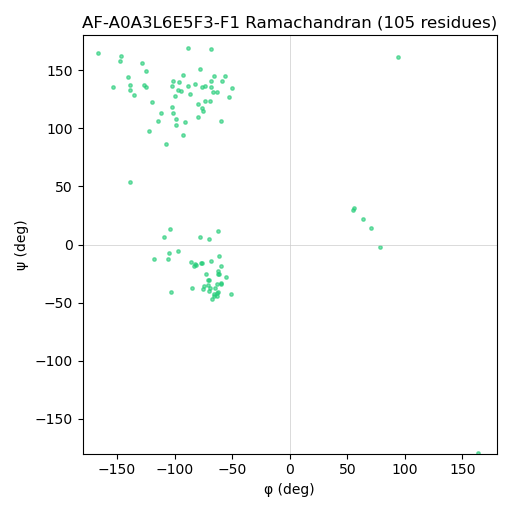 A 1 79 ? 12.049 11.546 0.193 1.00 84.12 79 LEU A C 1
ATOM 645 O O . LEU A 1 79 ? 13.002 11.002 0.754 1.00 84.12 79 LEU A O 1
ATOM 649 N N . GLU A 1 80 ? 11.813 12.853 0.302 1.00 83.88 80 GLU A N 1
ATOM 650 C CA . GLU A 1 80 ? 12.641 13.757 1.120 1.00 83.88 80 GLU A CA 1
ATOM 651 C C . GLU A 1 80 ? 12.660 13.340 2.600 1.00 83.88 80 GLU A C 1
ATOM 653 O O . GLU A 1 80 ? 13.687 13.426 3.269 1.00 83.88 80 GLU A O 1
ATOM 658 N N . ASN A 1 81 ? 11.546 12.791 3.094 1.00 81.69 81 ASN A N 1
ATOM 659 C CA . ASN A 1 81 ? 11.396 12.268 4.454 1.00 81.69 81 ASN A CA 1
ATOM 660 C C . ASN A 1 81 ? 12.029 10.875 4.670 1.00 81.69 81 ASN A C 1
ATOM 662 O O . ASN A 1 81 ? 11.847 10.286 5.734 1.00 81.69 81 ASN A O 1
ATOM 666 N N . ASN A 1 82 ? 12.747 10.335 3.680 1.00 86.12 82 ASN A N 1
ATOM 667 C CA . ASN A 1 82 ? 13.437 9.043 3.747 1.00 86.12 82 ASN A CA 1
ATOM 668 C C . ASN A 1 82 ? 14.831 9.123 3.096 1.00 86.12 82 ASN A C 1
ATOM 670 O O . ASN A 1 82 ? 15.153 8.365 2.182 1.00 86.12 82 ASN A O 1
ATOM 674 N N . ASP A 1 83 ? 15.660 10.072 3.536 1.00 86.06 83 ASP A N 1
ATOM 675 C CA . ASP A 1 83 ? 17.030 10.288 3.036 1.00 86.06 83 ASP A CA 1
ATOM 676 C C . ASP A 1 83 ? 17.122 10.498 1.511 1.00 86.06 83 ASP A C 1
ATOM 678 O O . ASP A 1 83 ? 18.116 10.117 0.889 1.00 86.06 83 ASP A O 1
ATOM 682 N N . ASN A 1 84 ? 16.081 11.056 0.884 1.00 84.31 84 ASN A N 1
ATOM 683 C CA . ASN A 1 84 ? 15.975 11.180 -0.576 1.00 84.31 84 ASN A CA 1
ATOM 684 C C . ASN A 1 84 ? 16.105 9.837 -1.317 1.00 84.31 84 ASN A C 1
ATOM 686 O O . ASN A 1 84 ? 16.599 9.767 -2.446 1.00 84.31 84 ASN A O 1
ATOM 690 N N . LYS A 1 85 ? 15.659 8.745 -0.692 1.00 87.31 85 LYS A N 1
ATOM 691 C CA . LYS A 1 85 ? 1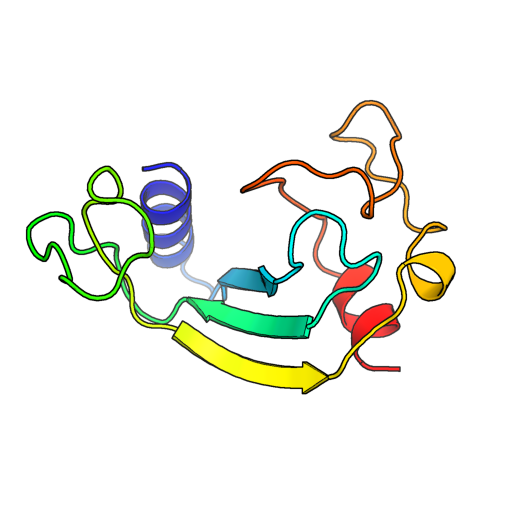5.579 7.438 -1.348 1.00 87.31 85 LYS A CA 1
ATOM 692 C C . LYS A 1 85 ? 14.350 7.373 -2.263 1.00 87.31 85 LYS A C 1
ATOM 694 O O . LYS A 1 85 ? 13.332 8.009 -1.974 1.00 87.31 85 LYS A O 1
ATOM 699 N N . PRO A 1 86 ? 14.405 6.568 -3.339 1.00 84.94 86 PRO A N 1
ATOM 700 C CA . PRO A 1 86 ? 13.225 6.252 -4.133 1.00 84.94 86 PRO A CA 1
ATOM 701 C C . PRO A 1 86 ? 12.118 5.637 -3.275 1.00 84.94 86 PRO A C 1
ATOM 703 O O . PRO A 1 86 ? 12.400 4.826 -2.388 1.00 84.94 86 PRO A O 1
ATOM 706 N N . VAL A 1 87 ? 10.860 5.934 -3.598 1.00 83.94 87 VAL A N 1
ATOM 707 C CA . VAL A 1 87 ? 9.682 5.338 -2.937 1.00 83.94 87 VAL A CA 1
ATOM 708 C C . VAL A 1 87 ? 9.686 3.805 -2.982 1.00 83.94 87 VAL A C 1
ATOM 710 O O . VAL A 1 87 ? 9.211 3.154 -2.057 1.00 83.94 87 VAL A O 1
ATOM 713 N N . THR A 1 88 ? 10.312 3.212 -3.999 1.00 84.31 88 THR A N 1
ATOM 714 C CA . THR A 1 88 ? 10.478 1.758 -4.163 1.00 84.31 88 THR A CA 1
ATOM 715 C C . THR A 1 88 ? 11.420 1.125 -3.135 1.00 84.31 88 THR A C 1
ATOM 717 O O . THR A 1 88 ? 11.455 -0.095 -3.012 1.00 84.31 88 THR A O 1
ATOM 720 N N . ASN A 1 89 ? 12.197 1.938 -2.412 1.00 83.62 89 ASN A N 1
ATOM 721 C CA . ASN A 1 89 ? 13.135 1.504 -1.371 1.00 83.62 89 ASN A CA 1
ATOM 722 C C . ASN A 1 89 ? 12.588 1.778 0.040 1.00 83.62 89 ASN A C 1
ATOM 724 O O . ASN A 1 89 ? 13.333 1.744 1.025 1.00 83.62 89 ASN A O 1
ATOM 728 N N . SER A 1 90 ? 11.298 2.091 0.135 1.00 82.50 90 SER A N 1
ATOM 729 C CA . SER A 1 90 ? 10.602 2.316 1.394 1.00 82.50 90 SER A CA 1
ATOM 730 C C . SER A 1 90 ? 10.525 1.039 2.226 1.00 82.50 90 SER A C 1
ATOM 732 O O . SER A 1 90 ? 10.399 -0.064 1.694 1.00 82.50 90 SER A O 1
ATOM 734 N N . ARG A 1 91 ? 10.598 1.191 3.550 1.00 83.00 91 ARG A N 1
ATOM 735 C CA . ARG A 1 91 ? 10.299 0.107 4.495 1.00 83.00 91 ARG A CA 1
ATOM 736 C C . ARG A 1 91 ? 8.810 0.104 4.835 1.00 83.00 91 ARG A C 1
ATOM 738 O O . ARG A 1 91 ? 8.094 1.053 4.521 1.00 83.00 91 ARG A O 1
ATOM 745 N N . ASP A 1 92 ? 8.373 -0.960 5.498 1.00 75.75 92 ASP A N 1
ATOM 746 C CA . ASP A 1 92 ? 7.002 -1.088 5.986 1.00 75.75 92 ASP A CA 1
ATOM 747 C C . ASP A 1 92 ? 6.570 0.159 6.786 1.00 75.75 92 ASP A C 1
ATOM 749 O O . ASP A 1 92 ? 7.326 0.663 7.622 1.00 75.75 92 ASP A O 1
ATOM 753 N N . THR A 1 93 ? 5.364 0.674 6.518 1.00 74.81 93 THR A N 1
ATOM 754 C CA . THR A 1 93 ? 4.779 1.903 7.115 1.00 74.81 93 THR A CA 1
ATOM 755 C C . THR A 1 93 ? 5.495 3.241 6.828 1.00 74.81 93 THR A C 1
ATOM 757 O O . THR A 1 93 ? 5.328 4.218 7.575 1.00 74.81 93 THR A O 1
ATOM 760 N N . GLN A 1 94 ? 6.280 3.322 5.749 1.00 81.62 94 GLN A N 1
ATOM 761 C CA . GLN A 1 94 ? 6.834 4.592 5.265 1.00 81.62 94 GLN A CA 1
ATOM 762 C C . GLN A 1 94 ? 5.720 5.551 4.822 1.00 81.62 94 GLN A C 1
ATOM 764 O O . GLN A 1 94 ? 4.853 5.196 4.028 1.00 81.62 94 GLN A O 1
ATOM 769 N N . GLU A 1 95 ? 5.783 6.792 5.298 1.00 81.25 95 GLU A N 1
ATOM 770 C CA . GLU A 1 95 ? 4.857 7.849 4.890 1.00 81.25 95 GLU A CA 1
ATOM 771 C C . GLU A 1 95 ? 5.306 8.479 3.570 1.00 81.25 95 GLU A C 1
ATOM 773 O O . GLU A 1 95 ? 6.496 8.752 3.376 1.00 81.25 95 GLU A O 1
ATOM 778 N N . VAL A 1 96 ? 4.346 8.734 2.681 1.00 79.19 96 VAL A N 1
ATOM 779 C CA . VAL A 1 96 ? 4.556 9.313 1.349 1.00 79.19 96 VAL A CA 1
ATOM 780 C C . VAL A 1 96 ? 3.658 10.539 1.198 1.00 79.19 96 VAL A C 1
ATOM 782 O O . VAL A 1 96 ? 2.488 10.505 1.574 1.00 79.19 96 VAL A O 1
ATOM 785 N N . ASN A 1 97 ? 4.187 11.627 0.632 1.00 74.75 97 ASN A N 1
ATOM 786 C CA . ASN A 1 97 ? 3.384 12.817 0.356 1.00 74.75 97 ASN A CA 1
ATOM 787 C C . ASN A 1 97 ? 2.363 12.542 -0.765 1.00 74.75 97 ASN A C 1
ATOM 789 O O . ASN A 1 97 ? 2.713 12.140 -1.874 1.00 74.75 97 ASN A O 1
ATOM 793 N N . HIS A 1 98 ? 1.088 12.771 -0.440 1.00 61.59 98 HIS A N 1
ATOM 794 C CA . HIS A 1 98 ? -0.092 12.193 -1.096 1.00 61.59 98 HIS A CA 1
ATOM 795 C C . HIS A 1 98 ? -0.269 12.491 -2.595 1.00 61.59 98 HIS A C 1
ATOM 797 O O . HIS A 1 98 ? -0.831 11.665 -3.310 1.00 61.59 98 HIS A O 1
ATOM 803 N N . ALA A 1 99 ? 0.143 13.665 -3.080 1.00 59.19 99 ALA A N 1
ATOM 804 C CA . ALA A 1 99 ? -0.342 14.159 -4.373 1.00 59.19 99 ALA A CA 1
ATOM 805 C C . ALA A 1 99 ? 0.289 13.458 -5.589 1.00 59.19 99 ALA A C 1
ATOM 807 O O . ALA A 1 99 ? -0.400 13.190 -6.570 1.00 59.19 99 ALA A O 1
ATOM 808 N N . PHE A 1 100 ? 1.582 13.139 -5.535 1.00 61.22 100 PHE A N 1
ATOM 809 C CA . PHE A 1 100 ? 2.296 12.622 -6.707 1.00 61.22 100 PHE A CA 1
ATOM 810 C C . PHE A 1 100 ? 2.138 11.112 -6.877 1.00 61.22 100 PHE A C 1
ATOM 812 O O . PHE A 1 100 ? 1.966 10.627 -7.991 1.00 61.22 100 PHE A O 1
ATOM 819 N N . PHE A 1 101 ? 2.125 10.368 -5.770 1.00 69.31 101 PHE A N 1
ATOM 820 C CA . PHE A 1 101 ? 2.149 8.910 -5.833 1.00 69.31 101 PHE A CA 1
ATOM 821 C C . PHE A 1 101 ? 0.843 8.315 -6.374 1.00 69.31 101 PHE A C 1
ATOM 823 O O . PHE A 1 101 ? 0.880 7.401 -7.188 1.00 69.31 101 PHE A O 1
ATOM 830 N N . LEU A 1 102 ? -0.315 8.868 -5.994 1.00 68.69 102 LEU A N 1
ATOM 831 C CA . LEU A 1 102 ? -1.615 8.417 -6.507 1.00 68.69 102 LEU A CA 1
ATOM 832 C C . LEU A 1 102 ? -1.780 8.674 -8.011 1.00 68.69 102 LEU A C 1
ATOM 834 O O . LEU A 1 102 ? -2.354 7.839 -8.702 1.00 68.69 102 LEU A O 1
ATOM 838 N N . CYS A 1 103 ? -1.276 9.799 -8.525 1.00 66.00 103 CYS A N 1
ATOM 839 C CA . CYS A 1 103 ? -1.397 10.133 -9.946 1.00 66.00 103 CYS A CA 1
ATOM 840 C C . CYS A 1 103 ? -0.572 9.169 -10.816 1.00 66.00 103 CYS A C 1
ATOM 842 O O . CYS A 1 103 ? -1.092 8.596 -11.774 1.00 66.00 103 CYS A O 1
ATOM 844 N N . ASP A 1 104 ? 0.681 8.920 -10.422 1.00 67.38 104 ASP A N 1
ATOM 845 C CA . ASP A 1 104 ? 1.584 8.012 -11.139 1.00 67.38 104 ASP A CA 1
ATOM 846 C C . ASP A 1 104 ? 1.152 6.540 -11.007 1.00 67.38 104 ASP A C 1
ATOM 848 O O . ASP A 1 104 ? 1.356 5.749 -11.924 1.00 67.38 104 ASP A O 1
ATOM 852 N N . PHE A 1 105 ? 0.513 6.161 -9.895 1.00 69.81 105 PHE A N 1
ATOM 853 C CA . PHE A 1 105 ? -0.002 4.804 -9.688 1.00 69.81 105 PHE A CA 1
ATOM 854 C C . PHE A 1 105 ? -1.269 4.500 -10.508 1.00 69.81 105 PHE A C 1
ATOM 856 O O . PHE A 1 105 ? -1.472 3.366 -10.950 1.00 69.81 105 PHE A O 1
ATOM 863 N N . CYS A 1 106 ? -2.137 5.501 -10.685 1.00 64.38 106 CYS A N 1
ATOM 864 C CA . CYS A 1 106 ? -3.397 5.381 -11.424 1.00 64.38 106 CYS A CA 1
ATOM 865 C C . CYS A 1 106 ? -3.243 5.523 -12.945 1.00 64.38 106 CYS A C 1
ATOM 867 O O . CYS A 1 106 ? -4.161 5.129 -13.669 1.00 64.38 106 CYS A O 1
ATOM 869 N N . SER A 1 107 ? -2.133 6.101 -13.413 1.00 62.03 107 SER A N 1
ATOM 870 C CA . SER A 1 107 ? -1.821 6.249 -14.842 1.00 62.03 107 SER A CA 1
ATOM 871 C C . SER A 1 107 ? -1.527 4.898 -15.519 1.00 62.03 107 SER A C 1
ATOM 873 O O . SER A 1 107 ? -1.783 4.805 -16.737 1.00 62.03 107 SER A O 1
#

Nearest PDB structures (foldseek):
  7z8w-assembly1_A  TM=9.625E-01  e=9.216E-11  Homo sapiens
  7ywb-assembly1_A  TM=9.631E-01  e=2.028E-10  Homo sapiens
  4wqn-assembly2_B  TM=9.602E-01  e=2.028E-10  Homo sapiens
  7yz8-assembly2_B  TM=9.104E-01  e=1.175E-10  Homo sapiens
  8bs5-assembly1_A  TM=8.705E-01  e=1.248E-10  Homo sapiens

Radius of gyration: 14.74 Å; Cα contacts (8 Å, |Δi|>4): 151; chains: 1; bounding box: 30×36×35 Å

pLDDT: mean 78.26, std 10.94, range [53.72, 91.19]